Protein AF-A0A9C9MJ76-F1 (afdb_monomer_lite)

Structure (mmCIF, N/CA/C/O backbone):
data_AF-A0A9C9MJ76-F1
#
_entry.id   AF-A0A9C9MJ76-F1
#
loop_
_atom_site.group_PDB
_atom_site.id
_atom_site.type_symbol
_atom_site.label_atom_id
_atom_site.label_alt_id
_atom_site.label_comp_id
_atom_site.label_asym_id
_atom_site.label_entity_id
_atom_site.label_seq_id
_atom_site.pdbx_PDB_ins_code
_atom_site.Cartn_x
_atom_site.Cartn_y
_atom_site.Cartn_z
_atom_site.occupancy
_atom_site.B_iso_or_equiv
_atom_site.auth_seq_id
_atom_site.auth_comp_id
_atom_site.auth_asym_id
_atom_site.auth_atom_id
_atom_site.pdbx_PDB_model_num
ATOM 1 N N . THR A 1 1 ? 2.461 -7.417 -3.028 1.00 52.50 1 THR A N 1
ATOM 2 C CA . THR A 1 1 ? 3.240 -8.675 -2.968 1.00 52.50 1 THR A CA 1
ATOM 3 C C . THR A 1 1 ? 4.728 -8.466 -2.699 1.00 52.50 1 THR A C 1
ATOM 5 O O . THR A 1 1 ? 5.283 -9.233 -1.933 1.00 52.50 1 THR A O 1
ATOM 8 N N . ASN A 1 2 ? 5.379 -7.407 -3.203 1.00 59.16 2 ASN A N 1
ATOM 9 C CA . ASN A 1 2 ? 6.829 -7.211 -2.996 1.00 59.16 2 ASN A CA 1
ATOM 10 C C . ASN A 1 2 ? 7.254 -6.631 -1.627 1.00 59.16 2 ASN A C 1
ATOM 12 O O . ASN A 1 2 ? 8.413 -6.767 -1.247 1.00 59.16 2 ASN A O 1
ATOM 16 N N . THR A 1 3 ? 6.350 -6.020 -0.853 1.00 80.38 3 THR A N 1
ATOM 17 C CA . THR A 1 3 ? 6.710 -5.312 0.393 1.00 80.38 3 THR A CA 1
ATOM 18 C C . THR A 1 3 ? 7.152 -6.246 1.523 1.00 80.38 3 THR A C 1
ATOM 20 O O . THR A 1 3 ? 8.116 -5.948 2.225 1.00 80.38 3 THR A O 1
ATOM 23 N N . VAL A 1 4 ? 6.488 -7.395 1.693 1.00 79.44 4 VAL A N 1
ATOM 24 C CA . VAL A 1 4 ? 6.828 -8.369 2.747 1.00 79.44 4 VAL A CA 1
ATOM 25 C C . VAL A 1 4 ? 8.176 -9.029 2.447 1.00 79.44 4 VAL A C 1
ATOM 27 O O . VAL A 1 4 ? 9.032 -9.084 3.323 1.00 79.44 4 VAL A O 1
ATOM 30 N N . THR A 1 5 ? 8.422 -9.419 1.194 1.00 78.88 5 THR A N 1
ATOM 31 C CA . THR A 1 5 ? 9.692 -10.023 0.762 1.00 78.88 5 THR A CA 1
ATOM 32 C C . THR A 1 5 ? 10.874 -9.076 0.959 1.00 78.88 5 THR A C 1
ATOM 34 O O . THR A 1 5 ? 11.888 -9.466 1.535 1.00 78.88 5 THR A O 1
ATOM 37 N N . ILE A 1 6 ? 10.728 -7.810 0.556 1.00 76.56 6 ILE A N 1
ATOM 38 C CA . ILE A 1 6 ? 11.775 -6.791 0.726 1.00 76.56 6 ILE A CA 1
ATOM 39 C C . ILE A 1 6 ? 12.036 -6.518 2.212 1.00 76.56 6 ILE A C 1
ATOM 41 O O . ILE A 1 6 ? 13.188 -6.383 2.616 1.00 76.56 6 ILE A O 1
ATOM 45 N N . THR A 1 7 ? 10.988 -6.485 3.041 1.00 78.00 7 THR A N 1
ATOM 46 C CA . THR A 1 7 ? 11.117 -6.242 4.487 1.00 78.00 7 THR A CA 1
ATOM 47 C C . THR A 1 7 ? 11.835 -7.394 5.192 1.00 78.00 7 THR A C 1
ATOM 49 O O . THR A 1 7 ? 12.682 -7.153 6.053 1.00 78.00 7 THR A O 1
ATOM 52 N N . THR A 1 8 ? 11.549 -8.641 4.808 1.00 78.88 8 THR A N 1
ATOM 53 C CA . THR A 1 8 ? 12.248 -9.823 5.332 1.00 78.88 8 THR A CA 1
ATOM 54 C C . THR A 1 8 ? 13.718 -9.803 4.932 1.00 78.88 8 THR A C 1
ATOM 56 O O . THR A 1 8 ? 14.574 -9.959 5.793 1.00 78.88 8 THR A O 1
ATOM 59 N N . VAL A 1 9 ? 14.019 -9.515 3.664 1.00 76.69 9 VAL A N 1
ATOM 60 C CA . VAL A 1 9 ? 15.394 -9.391 3.158 1.00 76.69 9 VAL A CA 1
ATOM 61 C C . VAL A 1 9 ? 16.155 -8.250 3.851 1.00 76.69 9 VAL A C 1
ATOM 63 O O . VAL A 1 9 ? 17.309 -8.418 4.240 1.00 76.69 9 VAL A O 1
ATOM 66 N N . TYR A 1 10 ? 15.504 -7.109 4.092 1.00 78.94 10 TYR A N 1
ATOM 67 C CA . TYR A 1 10 ? 16.081 -5.998 4.855 1.00 78.94 10 TYR A CA 1
ATOM 68 C C . TYR A 1 10 ? 16.394 -6.384 6.309 1.00 78.94 10 TYR A C 1
ATOM 70 O O . TYR A 1 10 ? 17.449 -6.012 6.829 1.00 78.94 10 TYR A O 1
ATOM 78 N N . LYS A 1 11 ? 15.500 -7.144 6.960 1.00 81.69 11 LYS A N 1
ATOM 79 C CA . LYS A 1 11 ? 15.694 -7.636 8.334 1.00 81.69 11 LYS A CA 1
ATOM 80 C C . LYS A 1 11 ? 16.769 -8.721 8.439 1.00 81.69 11 LYS A C 1
ATOM 82 O O . LYS A 1 11 ? 17.457 -8.751 9.453 1.00 81.69 11 LYS A O 1
ATOM 87 N N . THR A 1 12 ? 16.920 -9.589 7.440 1.00 83.75 12 THR A N 1
ATOM 88 C CA . THR A 1 12 ? 17.877 -10.709 7.485 1.00 83.75 12 THR A CA 1
ATOM 89 C C . THR A 1 12 ? 19.286 -10.314 7.052 1.00 83.75 12 THR A C 1
ATOM 91 O O . THR A 1 12 ? 20.251 -10.732 7.683 1.00 83.75 12 THR A O 1
ATOM 94 N N . LEU A 1 13 ? 19.424 -9.499 6.002 1.00 79.12 13 LEU A N 1
ATOM 95 C CA . LEU A 1 13 ? 20.726 -9.115 5.436 1.00 79.12 13 LEU A CA 1
ATOM 96 C C . LEU A 1 13 ? 21.260 -7.789 6.007 1.00 79.12 13 LEU A C 1
ATOM 98 O O . LEU A 1 13 ? 22.454 -7.502 5.925 1.00 79.12 13 LEU A O 1
ATOM 102 N N . GLY A 1 14 ? 20.396 -6.981 6.624 1.00 86.44 14 GLY A N 1
ATOM 103 C CA . GLY A 1 14 ? 20.750 -5.684 7.187 1.00 86.44 14 GLY A CA 1
ATOM 104 C C . GLY A 1 14 ? 20.887 -4.577 6.134 1.00 86.44 14 GLY A C 1
ATOM 105 O O . GLY A 1 14 ? 21.175 -4.801 4.956 1.00 86.44 14 GLY A O 1
ATOM 106 N N . LYS A 1 15 ? 20.709 -3.325 6.578 1.00 83.75 15 LYS A N 1
ATOM 107 C CA . LYS A 1 15 ? 20.625 -2.144 5.695 1.00 83.75 15 LYS A CA 1
ATOM 108 C C . LYS A 1 15 ? 21.831 -1.950 4.770 1.00 83.75 15 LYS A C 1
ATOM 110 O O . LYS A 1 15 ? 21.677 -1.467 3.655 1.00 83.75 15 LYS A O 1
ATOM 115 N N . ARG A 1 16 ? 23.029 -2.325 5.232 1.00 87.25 16 ARG A N 1
ATOM 116 C CA . ARG A 1 16 ? 24.280 -2.153 4.479 1.00 87.25 16 ARG A CA 1
ATOM 117 C C . ARG A 1 16 ? 24.380 -3.146 3.323 1.00 87.25 16 ARG A C 1
ATOM 119 O O . ARG A 1 16 ? 24.673 -2.730 2.211 1.00 87.25 16 ARG A O 1
ATOM 126 N N . ALA A 1 17 ? 24.080 -4.422 3.563 1.00 86.25 17 ALA A N 1
ATOM 127 C CA . ALA A 1 17 ? 24.123 -5.438 2.515 1.00 86.25 17 ALA A CA 1
ATOM 128 C C . ALA A 1 17 ? 23.037 -5.202 1.456 1.00 86.25 17 ALA A C 1
ATOM 130 O O . ALA A 1 17 ? 23.315 -5.304 0.264 1.00 86.25 17 ALA A O 1
ATOM 131 N N . LEU A 1 18 ? 21.830 -4.795 1.875 1.00 85.12 18 LEU A N 1
ATOM 132 C CA . LEU A 1 18 ? 20.755 -4.436 0.947 1.00 85.12 18 LEU A CA 1
ATOM 133 C C . LEU A 1 18 ? 21.142 -3.253 0.047 1.00 85.12 18 LEU A C 1
ATOM 135 O O . LEU A 1 18 ? 20.926 -3.304 -1.161 1.00 85.12 18 LEU A O 1
ATOM 139 N N . ALA A 1 19 ? 21.732 -2.203 0.625 1.00 87.88 19 ALA A N 1
ATOM 140 C CA . ALA A 1 19 ? 22.181 -1.043 -0.137 1.00 87.88 19 ALA A CA 1
ATOM 141 C C . ALA A 1 19 ? 23.282 -1.407 -1.145 1.00 87.88 19 ALA A C 1
ATOM 143 O O . ALA A 1 19 ? 23.246 -0.931 -2.276 1.00 87.88 19 ALA A O 1
ATOM 144 N N . ILE A 1 20 ? 24.216 -2.287 -0.767 1.00 91.19 20 ILE A N 1
ATOM 145 C CA . ILE A 1 20 ? 25.265 -2.781 -1.672 1.00 91.19 20 ILE A CA 1
ATOM 146 C C . ILE A 1 20 ? 24.655 -3.595 -2.819 1.00 91.19 20 ILE A C 1
ATOM 148 O O . ILE A 1 20 ? 25.018 -3.380 -3.971 1.00 91.19 20 ILE A O 1
ATOM 152 N N . TYR A 1 21 ? 23.708 -4.489 -2.528 1.00 88.62 21 TYR A N 1
ATOM 153 C CA . TYR A 1 21 ? 23.033 -5.305 -3.541 1.00 88.62 21 TYR A CA 1
ATOM 154 C C . TYR A 1 21 ? 22.210 -4.463 -4.530 1.00 88.62 21 TYR A C 1
ATOM 156 O O . TYR A 1 21 ? 22.336 -4.615 -5.741 1.00 88.62 21 TYR A O 1
ATOM 164 N N . LEU A 1 22 ? 21.385 -3.537 -4.036 1.00 89.69 22 LEU A N 1
ATOM 165 C CA . LEU A 1 22 ? 20.613 -2.641 -4.905 1.00 89.69 22 LEU A CA 1
ATOM 166 C C . LEU A 1 22 ? 21.532 -1.704 -5.696 1.00 89.69 22 LEU A C 1
ATOM 168 O O . LEU A 1 22 ? 21.321 -1.486 -6.888 1.00 89.69 22 LEU A O 1
ATOM 172 N N . GLY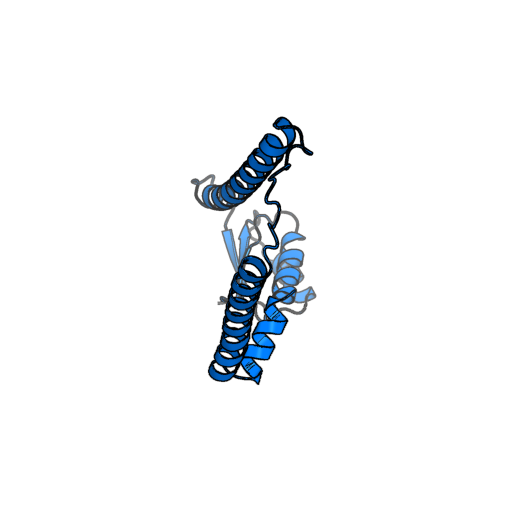 A 1 23 ? 22.576 -1.189 -5.046 1.00 94.69 23 GLY A N 1
ATOM 173 C CA . GLY A 1 23 ? 23.584 -0.354 -5.685 1.00 94.69 23 GLY A CA 1
ATOM 174 C C . GLY A 1 23 ? 24.320 -1.087 -6.805 1.00 94.69 23 GLY A C 1
ATOM 175 O O . GLY A 1 23 ? 24.516 -0.510 -7.876 1.00 94.69 23 GLY A O 1
ATOM 176 N N . SER A 1 24 ? 24.676 -2.362 -6.614 1.00 95.00 24 SER A N 1
ATOM 177 C CA . SER A 1 24 ? 25.354 -3.145 -7.650 1.00 95.00 24 SER A CA 1
ATOM 178 C C . SER A 1 24 ? 24.454 -3.378 -8.864 1.00 95.00 24 SER A C 1
ATOM 180 O O . SER A 1 24 ? 24.910 -3.174 -9.985 1.00 95.00 24 SER A O 1
ATOM 182 N N . ILE A 1 25 ? 23.168 -3.687 -8.666 1.00 95.12 25 ILE A N 1
ATOM 183 C CA . ILE A 1 25 ? 22.198 -3.841 -9.765 1.00 95.12 25 ILE A CA 1
ATOM 184 C C . ILE A 1 25 ? 22.088 -2.561 -10.591 1.00 95.12 25 ILE A C 1
ATOM 186 O O . ILE A 1 25 ? 22.156 -2.614 -11.820 1.00 95.12 25 ILE A O 1
ATOM 190 N N . ILE A 1 26 ? 21.923 -1.412 -9.932 1.00 96.62 26 ILE A N 1
ATOM 191 C CA . ILE A 1 26 ? 21.787 -0.119 -10.615 1.00 96.62 26 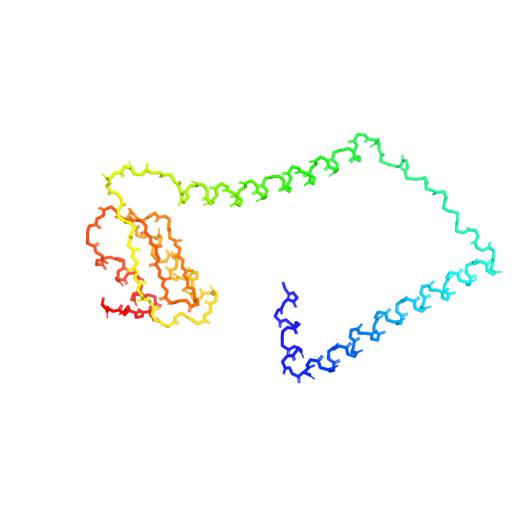ILE A CA 1
ATOM 192 C C . ILE A 1 26 ? 23.059 0.185 -11.406 1.00 96.62 26 ILE A C 1
ATOM 194 O O . ILE A 1 26 ? 22.991 0.522 -12.587 1.00 96.62 26 ILE A O 1
ATOM 198 N N . THR A 1 27 ? 24.219 0.002 -10.776 1.00 97.19 27 THR A N 1
ATOM 199 C CA . THR A 1 27 ? 25.517 0.268 -11.406 1.00 97.19 27 THR A CA 1
ATOM 200 C C . THR A 1 27 ? 25.727 -0.622 -12.630 1.00 97.19 27 THR A C 1
ATOM 202 O O . THR A 1 27 ? 26.079 -0.121 -13.695 1.00 97.19 27 THR A O 1
ATOM 205 N N . ILE A 1 28 ? 25.450 -1.926 -12.514 1.00 97.06 28 ILE A N 1
ATOM 206 C CA . ILE A 1 28 ? 25.572 -2.887 -13.621 1.00 97.06 28 ILE A CA 1
ATOM 207 C C . ILE A 1 28 ? 24.597 -2.544 -14.750 1.00 97.06 28 ILE A C 1
ATOM 209 O O . ILE A 1 28 ? 24.980 -2.583 -15.915 1.00 97.06 28 ILE A O 1
ATOM 213 N N . SER A 1 29 ? 23.360 -2.169 -14.423 1.00 96.88 29 SER A N 1
ATOM 214 C CA . SER A 1 29 ? 22.340 -1.819 -15.421 1.00 96.88 29 SER A CA 1
ATOM 215 C C . SER A 1 29 ? 22.735 -0.583 -16.230 1.00 96.88 29 SER A C 1
ATOM 217 O O . SER A 1 29 ? 22.621 -0.581 -17.454 1.00 96.88 29 SER A O 1
ATOM 219 N N . LEU A 1 30 ? 23.250 0.451 -15.558 1.00 97.50 30 LEU A N 1
ATOM 220 C CA . LEU A 1 30 ? 23.741 1.664 -16.214 1.00 97.50 30 LEU A CA 1
ATOM 221 C C . LEU A 1 30 ? 24.998 1.390 -17.043 1.00 97.50 30 LEU A C 1
ATOM 223 O O . LEU A 1 30 ? 25.086 1.851 -18.179 1.00 97.50 30 LEU A O 1
ATOM 227 N N . ALA A 1 31 ? 25.944 0.617 -16.506 1.00 97.25 31 ALA A N 1
ATOM 228 C CA . ALA A 1 31 ? 27.164 0.247 -17.217 1.00 97.25 31 ALA A CA 1
ATOM 229 C C . ALA A 1 31 ? 26.847 -0.559 -18.482 1.00 97.25 31 ALA A C 1
ATOM 231 O O . ALA A 1 31 ? 27.361 -0.246 -19.552 1.00 97.25 31 ALA A O 1
ATOM 232 N N . LEU A 1 32 ? 25.957 -1.548 -18.384 1.00 96.62 32 LEU A N 1
ATOM 233 C CA . LEU A 1 32 ? 25.527 -2.340 -19.530 1.00 96.62 32 LEU A CA 1
ATOM 234 C C . LEU A 1 32 ? 24.799 -1.473 -20.561 1.00 96.62 32 LEU A C 1
ATOM 236 O O . LEU A 1 32 ? 25.097 -1.576 -21.745 1.00 96.62 32 LEU A O 1
ATOM 240 N N . GLY A 1 33 ? 23.901 -0.584 -20.127 1.00 94.31 33 GLY A N 1
ATOM 241 C CA . GLY A 1 33 ? 23.232 0.364 -21.020 1.00 94.31 33 GLY A CA 1
ATOM 242 C C . GLY A 1 33 ? 24.220 1.274 -21.754 1.00 94.31 33 GLY A C 1
ATOM 243 O O . GLY A 1 33 ? 24.116 1.452 -22.965 1.00 94.31 33 GLY A O 1
ATOM 244 N N . TYR A 1 34 ? 25.228 1.789 -21.048 1.00 94.94 34 TYR A N 1
ATOM 245 C CA . TYR A 1 34 ? 26.284 2.614 -21.634 1.00 94.94 34 TYR A CA 1
ATOM 246 C C . TYR A 1 34 ? 27.155 1.832 -22.630 1.00 94.94 34 TYR A C 1
ATOM 248 O O . TYR A 1 34 ? 27.436 2.323 -23.723 1.00 94.94 34 TYR A O 1
ATOM 256 N N . VAL A 1 35 ? 27.532 0.596 -22.288 1.00 94.44 35 VAL A N 1
ATOM 257 C CA . VAL A 1 35 ? 28.286 -0.298 -23.179 1.00 94.44 35 VAL A CA 1
ATOM 258 C C . VAL A 1 35 ? 27.476 -0.628 -24.429 1.00 94.44 35 VAL A C 1
ATOM 260 O O . VAL A 1 35 ? 28.004 -0.506 -25.529 1.00 94.44 35 VAL A O 1
ATOM 263 N N . LEU A 1 36 ? 26.198 -0.988 -24.286 1.00 90.88 36 LEU A N 1
ATOM 264 C CA . LEU A 1 36 ? 25.305 -1.243 -25.418 1.00 90.88 36 LEU A CA 1
ATOM 265 C C . LEU A 1 36 ? 25.137 0.002 -26.295 1.00 90.88 36 LEU A C 1
ATOM 267 O O . LEU A 1 36 ? 25.107 -0.123 -27.514 1.00 90.88 36 LEU A O 1
ATOM 271 N N . ASN A 1 37 ? 25.091 1.195 -25.698 1.00 88.00 37 ASN A N 1
ATOM 272 C CA . ASN A 1 37 ? 25.025 2.457 -26.431 1.00 88.00 37 ASN A CA 1
ATOM 273 C C . ASN A 1 37 ? 26.293 2.712 -27.265 1.00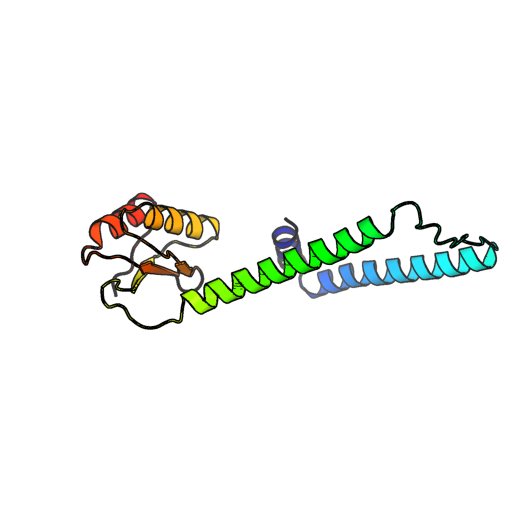 88.00 37 ASN A C 1
ATOM 275 O O . ASN A 1 37 ? 26.188 3.042 -28.443 1.00 88.00 37 ASN A O 1
ATOM 279 N N . ILE A 1 38 ? 27.488 2.514 -26.690 1.00 89.88 38 ILE A N 1
ATOM 280 C CA . ILE A 1 38 ? 28.758 2.619 -27.435 1.00 89.88 38 ILE A CA 1
ATOM 281 C C . ILE A 1 38 ? 28.822 1.560 -28.536 1.00 89.88 38 ILE A C 1
ATOM 283 O O . ILE A 1 38 ? 29.190 1.865 -29.668 1.00 89.88 38 ILE A O 1
ATOM 287 N N . LEU A 1 39 ? 28.453 0.321 -28.211 1.00 88.75 39 LEU A N 1
ATOM 288 C CA . LEU A 1 39 ? 28.450 -0.794 -29.148 1.00 88.75 39 LEU A CA 1
ATOM 289 C C . LEU A 1 39 ? 27.529 -0.501 -30.339 1.00 88.75 39 LEU A C 1
ATOM 291 O O . LEU A 1 39 ? 27.946 -0.665 -31.480 1.00 88.75 39 LEU A O 1
ATOM 295 N N . ALA A 1 40 ? 26.317 0.001 -30.091 1.00 83.69 40 ALA A N 1
ATOM 296 C CA . ALA A 1 40 ? 25.376 0.389 -31.139 1.00 83.69 40 ALA A CA 1
ATOM 297 C C . ALA A 1 40 ? 25.948 1.485 -32.055 1.00 83.69 40 ALA A C 1
ATOM 299 O O . ALA A 1 40 ? 25.856 1.369 -33.278 1.00 83.69 40 ALA A O 1
ATOM 300 N N . LEU A 1 41 ? 26.603 2.499 -31.474 1.00 81.38 41 LEU A N 1
ATOM 301 C CA . LEU A 1 41 ? 27.235 3.592 -32.220 1.00 81.38 41 LEU A CA 1
ATOM 302 C C . LEU A 1 41 ? 28.396 3.090 -33.103 1.00 81.38 41 LEU A C 1
ATOM 304 O O . LEU A 1 41 ? 28.509 3.459 -34.275 1.00 81.38 41 LEU A O 1
ATOM 308 N N . ASN A 1 42 ? 29.235 2.206 -32.551 1.00 84.00 42 ASN A N 1
ATOM 309 C CA . ASN A 1 42 ? 30.403 1.642 -33.230 1.00 84.00 42 ASN A CA 1
ATOM 310 C C . ASN A 1 42 ? 30.040 0.655 -34.339 1.00 84.00 42 ASN A C 1
ATOM 312 O O . ASN A 1 42 ? 30.721 0.617 -35.359 1.00 84.00 42 ASN A O 1
ATOM 316 N N . PHE A 1 43 ? 28.986 -0.138 -34.156 1.00 86.00 43 PHE A N 1
ATOM 317 C CA . PHE A 1 43 ? 28.534 -1.084 -35.175 1.00 86.00 43 PHE A CA 1
ATOM 318 C C . PHE A 1 43 ? 27.684 -0.425 -36.269 1.00 86.00 43 PHE A C 1
ATOM 320 O O . PHE A 1 43 ? 27.156 -1.141 -37.117 1.00 86.00 43 PHE A O 1
ATOM 327 N N . HIS A 1 44 ? 27.543 0.914 -36.249 1.00 70.69 44 HIS A N 1
ATOM 328 C CA . HIS A 1 44 ? 26.599 1.659 -37.092 1.00 70.69 44 HIS A CA 1
ATOM 329 C C . HIS A 1 44 ? 25.251 0.939 -37.148 1.00 70.69 44 HIS A C 1
ATOM 331 O O . HIS A 1 44 ? 24.594 0.872 -38.188 1.00 70.69 44 HIS A O 1
ATOM 337 N N . ILE A 1 45 ? 24.848 0.372 -36.004 1.00 68.38 45 ILE A N 1
ATOM 338 C CA . ILE A 1 45 ? 23.478 -0.043 -35.802 1.00 68.38 45 ILE A CA 1
ATOM 339 C C . ILE A 1 45 ? 22.773 1.293 -35.692 1.00 68.38 45 ILE A C 1
ATOM 341 O O . I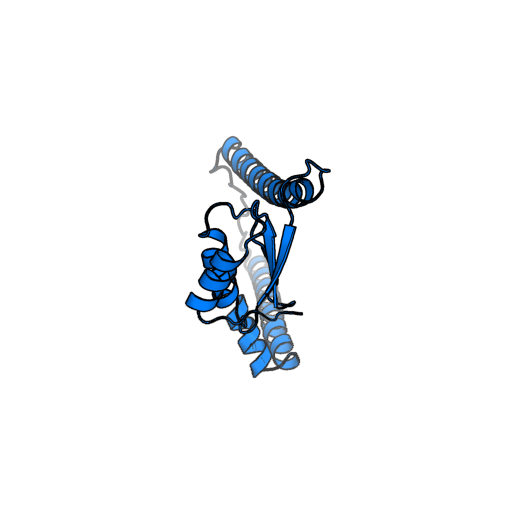LE A 1 45 ? 22.658 1.871 -34.611 1.00 68.38 45 ILE A O 1
ATOM 345 N N . GLU A 1 46 ? 22.370 1.824 -36.842 1.00 58.75 46 GLU A N 1
ATOM 346 C CA . GLU A 1 46 ? 21.256 2.739 -36.923 1.00 58.75 46 GLU A CA 1
ATOM 347 C C . GLU A 1 46 ? 20.118 1.956 -36.274 1.00 58.75 46 GLU A C 1
ATOM 349 O O . GLU A 1 46 ? 19.416 1.157 -36.893 1.00 58.75 46 GLU A O 1
ATOM 354 N N . MET A 1 47 ? 20.010 2.093 -34.950 1.00 59.56 47 MET A N 1
ATOM 355 C CA . MET A 1 47 ? 18.770 1.907 -34.240 1.00 59.56 47 MET A CA 1
ATOM 356 C C . MET A 1 47 ? 17.874 2.890 -34.947 1.00 59.56 47 MET A C 1
ATOM 358 O O . MET A 1 47 ? 17.904 4.082 -34.640 1.00 59.56 47 MET A O 1
ATOM 362 N N . LEU A 1 48 ? 17.198 2.382 -35.974 1.00 52.81 48 LEU A N 1
ATOM 363 C CA . LEU A 1 48 ? 16.177 3.037 -36.739 1.00 52.81 48 LEU A CA 1
ATOM 364 C C . LEU A 1 48 ? 15.095 3.367 -35.710 1.00 52.81 48 LEU A C 1
ATOM 366 O O . LEU A 1 48 ? 14.074 2.696 -35.607 1.00 52.81 48 LEU A O 1
ATOM 370 N N . HIS A 1 49 ? 15.335 4.421 -34.926 1.00 54.62 49 HIS A N 1
ATOM 371 C CA . HIS A 1 49 ? 14.362 5.200 -34.186 1.00 54.62 49 HIS A CA 1
ATOM 372 C C . HIS A 1 49 ? 13.538 5.949 -35.234 1.00 54.62 49 HIS A C 1
ATOM 374 O O . HIS A 1 49 ? 13.324 7.156 -35.177 1.00 54.62 49 HIS A O 1
ATOM 380 N N . HIS A 1 50 ? 13.024 5.211 -36.215 1.00 43.88 50 HIS A N 1
ATOM 381 C CA . HIS A 1 50 ? 11.721 5.517 -36.715 1.00 43.88 50 HIS A CA 1
ATOM 382 C C . HIS A 1 50 ? 10.817 5.252 -35.519 1.00 43.88 50 HIS A C 1
ATOM 384 O O . HIS A 1 50 ? 10.407 4.124 -35.248 1.00 43.88 50 HIS A O 1
ATOM 390 N N . HIS A 1 51 ? 10.537 6.307 -34.756 1.00 52.22 51 HIS A N 1
ATOM 391 C CA . HIS A 1 51 ? 9.325 6.385 -33.962 1.00 52.22 51 HIS A CA 1
ATOM 392 C C . HIS A 1 51 ? 8.133 6.338 -34.930 1.00 52.22 51 HIS A C 1
ATOM 394 O O . HIS A 1 51 ? 7.346 7.271 -35.021 1.00 52.22 51 HIS A O 1
ATOM 400 N N . GLN A 1 52 ? 7.970 5.229 -35.651 1.00 45.19 52 GLN A N 1
ATOM 401 C CA . GLN A 1 52 ? 6.752 4.847 -36.342 1.00 45.19 52 GLN A CA 1
ATOM 402 C C . GLN A 1 52 ? 5.784 4.316 -35.272 1.00 45.19 52 GLN A C 1
ATOM 404 O O . GLN A 1 52 ? 5.244 3.218 -35.342 1.00 45.19 52 GLN A O 1
ATOM 409 N N . HIS A 1 53 ? 5.568 5.108 -34.220 1.00 56.41 53 HIS A N 1
ATOM 410 C CA . HIS A 1 53 ? 4.449 4.925 -33.306 1.00 56.41 53 HIS A CA 1
ATOM 411 C C . HIS A 1 53 ? 3.236 5.674 -33.869 1.00 56.41 53 HIS A C 1
ATOM 413 O O . HIS A 1 53 ? 2.670 6.551 -33.215 1.00 56.41 53 HIS A O 1
ATOM 419 N N . GLU A 1 54 ? 2.853 5.308 -35.093 1.00 51.38 54 GLU A N 1
ATOM 420 C CA . GLU A 1 54 ? 1.571 5.658 -35.721 1.00 51.38 54 GLU A CA 1
ATOM 421 C C . GLU A 1 54 ? 0.650 4.431 -35.864 1.00 51.38 54 GLU A C 1
ATOM 423 O O . GLU A 1 54 ? -0.341 4.452 -36.579 1.00 51.38 54 GLU A O 1
ATOM 428 N N . LEU A 1 55 ? 0.936 3.334 -35.153 1.00 58.22 55 LEU A N 1
ATOM 429 C CA . LEU A 1 55 ? 0.050 2.160 -35.119 1.00 58.22 55 LEU A CA 1
ATOM 430 C C . LEU A 1 55 ? -1.168 2.336 -34.201 1.00 58.22 55 LEU A C 1
ATOM 432 O O . LEU A 1 55 ? -2.085 1.518 -34.242 1.00 58.22 55 LEU A O 1
ATOM 436 N N . LEU A 1 56 ? -1.193 3.382 -33.371 1.00 64.31 56 LEU A N 1
ATOM 437 C CA . LEU A 1 56 ? -2.366 3.740 -32.583 1.00 64.31 56 LEU A CA 1
ATOM 438 C C . LEU A 1 56 ? -2.879 5.098 -33.061 1.00 64.31 56 LEU A C 1
ATOM 440 O O . LEU A 1 56 ? -2.121 6.068 -33.018 1.00 64.31 56 LEU A O 1
ATOM 444 N N . PRO A 1 57 ? -4.149 5.187 -33.481 1.00 81.06 57 PRO A N 1
ATOM 445 C CA . PRO A 1 57 ? -4.722 6.450 -33.907 1.00 81.06 57 PRO A CA 1
ATOM 446 C C . PRO A 1 57 ? -4.680 7.459 -32.752 1.00 81.06 57 PRO A C 1
ATOM 448 O O . PRO A 1 57 ? -4.847 7.094 -31.588 1.00 81.06 57 PRO A O 1
ATOM 451 N N . GLU A 1 58 ? -4.460 8.734 -33.069 1.00 80.44 58 GLU A N 1
ATOM 452 C CA . GLU A 1 58 ? -4.212 9.801 -32.084 1.00 80.44 58 GLU A CA 1
ATOM 453 C C . GLU A 1 58 ? -5.294 9.901 -30.989 1.00 80.44 58 GLU A C 1
ATOM 455 O O . GLU A 1 58 ? -4.994 10.176 -29.826 1.00 80.44 58 GLU A O 1
ATOM 460 N N . TRP A 1 59 ? -6.547 9.560 -31.307 1.00 81.00 59 TRP A N 1
ATOM 461 C CA . TRP A 1 59 ? -7.628 9.510 -30.319 1.00 81.00 59 TRP A CA 1
ATOM 462 C C . TRP A 1 59 ? -7.390 8.468 -29.210 1.00 81.00 59 TRP A C 1
ATOM 464 O O . TRP A 1 59 ? -7.791 8.694 -28.072 1.00 81.00 59 TRP A O 1
ATOM 474 N N . LEU A 1 60 ? -6.692 7.361 -29.490 1.00 82.56 60 LEU A N 1
ATOM 475 C CA . LEU A 1 60 ? -6.402 6.300 -28.520 1.00 82.56 60 LEU A CA 1
ATOM 476 C C . LEU A 1 60 ? -5.276 6.690 -27.545 1.00 82.56 60 LEU A C 1
ATOM 478 O O . LEU A 1 60 ? -5.351 6.360 -26.360 1.00 82.56 60 LEU A O 1
ATOM 482 N N . LYS A 1 61 ? -4.275 7.459 -28.003 1.00 82.44 61 LYS A N 1
ATOM 483 C CA . LYS A 1 61 ? -3.280 8.100 -27.116 1.00 82.44 61 LYS A CA 1
ATOM 484 C C . LYS A 1 61 ? -3.955 9.095 -26.175 1.00 82.44 61 LYS A C 1
ATOM 486 O O . LYS A 1 61 ? -3.687 9.086 -24.970 1.00 82.44 61 LYS A O 1
ATOM 491 N N . LEU A 1 62 ? -4.856 9.915 -26.722 1.00 87.81 62 LEU A N 1
ATOM 492 C CA . LEU A 1 62 ? -5.618 10.889 -25.946 1.00 87.81 62 LEU A CA 1
ATOM 493 C C . LEU A 1 62 ? -6.477 10.187 -24.885 1.00 87.81 62 LEU A C 1
ATOM 495 O O . LEU A 1 62 ? -6.456 10.581 -23.722 1.00 87.81 62 LEU A O 1
ATOM 499 N N . LEU A 1 63 ? -7.153 9.095 -25.256 1.00 91.19 63 LEU A N 1
ATOM 500 C CA . LEU A 1 63 ? -7.925 8.280 -24.319 1.00 91.19 63 LEU A CA 1
ATOM 501 C C . LEU A 1 63 ? -7.061 7.700 -23.199 1.00 91.19 63 LEU A C 1
ATOM 503 O O . LEU A 1 63 ? -7.485 7.736 -22.049 1.00 91.19 63 LEU A O 1
ATOM 507 N N . GLY A 1 64 ? -5.856 7.207 -23.498 1.00 88.62 64 GLY A N 1
ATOM 508 C CA . GLY A 1 64 ? -4.949 6.672 -22.478 1.00 88.62 64 GLY A CA 1
ATOM 509 C C . GLY A 1 64 ? -4.534 7.723 -21.443 1.00 88.62 64 GLY A C 1
ATOM 510 O O . GLY A 1 64 ? -4.591 7.472 -20.238 1.00 88.62 64 GLY A O 1
ATOM 511 N N . SER A 1 65 ? -4.178 8.925 -21.904 1.00 90.19 65 SER A N 1
ATOM 512 C CA . SER A 1 65 ? -3.823 10.045 -21.024 1.00 90.19 65 SER A CA 1
ATOM 513 C C . SER A 1 65 ? -5.019 10.527 -20.194 1.00 90.19 65 SER A C 1
ATOM 515 O O . SER A 1 65 ? -4.912 10.675 -18.974 1.00 90.19 65 SER A O 1
ATOM 517 N N . VAL A 1 66 ? -6.182 10.694 -20.831 1.00 94.81 66 VAL A N 1
ATOM 518 C CA . VAL A 1 66 ? -7.423 11.120 -20.168 1.00 94.81 66 VAL A CA 1
ATOM 519 C C . VAL A 1 66 ? -7.876 10.087 -19.136 1.00 94.81 66 VAL A C 1
ATOM 521 O O . VAL A 1 66 ? -8.221 10.458 -18.018 1.00 94.81 66 VAL A O 1
ATOM 524 N N . LEU A 1 67 ? -7.813 8.794 -19.455 1.00 93.75 67 LEU A N 1
ATOM 525 C CA . LEU A 1 67 ? -8.188 7.715 -18.540 1.00 93.75 67 LEU A CA 1
ATOM 526 C C . LEU A 1 67 ? -7.289 7.676 -17.297 1.00 93.75 67 LEU A C 1
ATOM 528 O O . LEU A 1 67 ? -7.795 7.517 -16.184 1.00 93.75 67 LEU A O 1
ATOM 532 N N . LEU A 1 68 ? -5.978 7.881 -17.457 1.00 90.56 68 LEU A N 1
ATOM 533 C CA . LEU A 1 68 ? -5.050 7.979 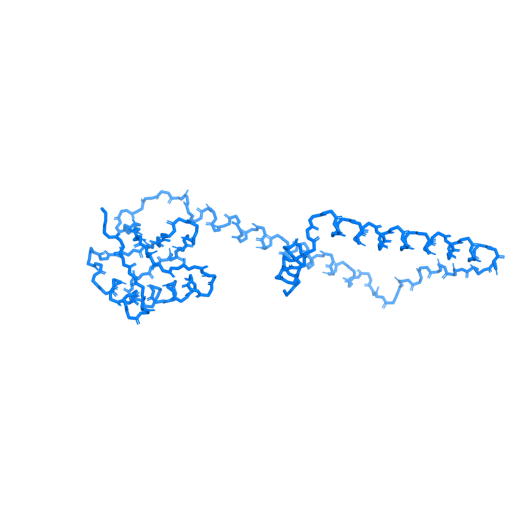-16.327 1.00 90.56 68 LEU A CA 1
ATOM 534 C C . LEU A 1 68 ? -5.317 9.217 -15.463 1.00 90.56 68 LEU A C 1
ATOM 536 O O . LEU A 1 68 ? -5.341 9.100 -14.237 1.00 90.56 68 LEU A O 1
ATOM 540 N N . LEU A 1 69 ? -5.578 10.376 -16.073 1.00 93.19 69 LEU A N 1
ATOM 541 C CA . LEU A 1 69 ? -5.944 11.593 -15.342 1.00 93.19 69 LEU A CA 1
ATOM 542 C C . LEU A 1 69 ? -7.268 11.430 -14.592 1.00 93.19 69 LEU A C 1
ATOM 544 O O . LEU A 1 69 ? -7.360 11.844 -13.440 1.00 93.19 69 LEU A O 1
ATOM 548 N N . ILE A 1 70 ? -8.265 10.778 -15.196 1.00 93.25 70 ILE A N 1
ATOM 549 C CA . ILE A 1 70 ? -9.543 10.464 -14.548 1.00 93.25 70 ILE A CA 1
ATOM 550 C C . ILE A 1 70 ? -9.321 9.514 -13.370 1.00 93.25 70 ILE A C 1
ATOM 552 O O . ILE A 1 70 ? -9.827 9.774 -12.283 1.00 93.25 70 ILE A O 1
ATOM 556 N N . MET A 1 71 ? -8.538 8.446 -13.534 1.00 89.94 71 MET A N 1
ATOM 557 C CA . MET A 1 71 ? -8.213 7.534 -12.431 1.00 89.94 71 MET A CA 1
ATOM 558 C C . MET A 1 71 ? -7.495 8.253 -11.288 1.00 89.94 71 MET A C 1
ATOM 560 O O . MET A 1 71 ? -7.853 8.053 -10.127 1.00 89.94 71 MET A O 1
ATOM 564 N N . PHE A 1 72 ? -6.529 9.121 -11.600 1.00 90.94 72 PHE A N 1
ATOM 565 C CA . PHE A 1 72 ? -5.800 9.896 -10.598 1.00 90.94 72 PHE A CA 1
ATOM 566 C C . PHE A 1 72 ? -6.714 10.912 -9.906 1.00 90.94 72 PHE A C 1
ATOM 568 O O . PHE A 1 72 ? -6.724 10.982 -8.681 1.00 90.94 72 PHE A O 1
ATOM 575 N N . ALA A 1 73 ? -7.550 11.630 -10.659 1.00 90.06 73 ALA A N 1
ATOM 576 C CA . ALA A 1 73 ? -8.519 12.586 -10.132 1.00 90.06 73 ALA A CA 1
ATOM 577 C C . ALA A 1 73 ? -9.586 11.909 -9.261 1.00 90.06 73 ALA A C 1
ATOM 579 O O . ALA A 1 73 ? -9.913 12.415 -8.191 1.00 90.06 73 ALA A O 1
ATOM 580 N N . LEU A 1 74 ? -10.090 10.738 -9.660 1.00 89.38 74 LEU A N 1
ATOM 581 C CA . LEU A 1 74 ? -11.019 9.946 -8.854 1.00 89.38 74 LEU A CA 1
ATOM 582 C C . LEU A 1 74 ? -10.339 9.373 -7.610 1.00 89.38 74 LEU A C 1
ATOM 584 O O . LEU A 1 74 ? -10.950 9.361 -6.545 1.00 89.38 74 LEU A O 1
ATOM 588 N N . HIS A 1 75 ? -9.092 8.913 -7.709 1.00 84.25 75 HIS A N 1
ATOM 589 C CA . HIS A 1 75 ? -8.344 8.394 -6.565 1.00 84.25 75 HIS A CA 1
ATOM 590 C C . HIS A 1 75 ? -8.043 9.501 -5.545 1.00 84.25 75 HIS A C 1
ATOM 592 O O . HIS A 1 75 ? -8.361 9.361 -4.364 1.00 84.25 75 HIS A O 1
ATOM 598 N N . TYR A 1 76 ? -7.515 10.634 -6.007 1.00 86.94 76 TYR A N 1
ATOM 599 C CA . TYR A 1 76 ? -7.213 11.792 -5.168 1.00 86.94 76 TYR A CA 1
ATOM 600 C C . TYR A 1 76 ? -8.494 12.437 -4.620 1.00 86.94 76 TYR A C 1
ATOM 602 O O . TYR A 1 76 ? -8.568 12.782 -3.442 1.00 86.94 76 TYR A O 1
ATOM 610 N N . GLY A 1 77 ? -9.539 12.519 -5.447 1.00 79.69 77 GLY A N 1
ATOM 611 C CA . GLY A 1 77 ? -10.857 13.034 -5.088 1.00 79.69 77 GLY A CA 1
ATOM 612 C C . GLY A 1 77 ? -11.603 12.150 -4.090 1.00 79.69 77 GLY A C 1
ATOM 613 O O . GLY A 1 77 ? -12.183 12.679 -3.149 1.00 79.69 77 GLY A O 1
ATOM 614 N N . ARG A 1 78 ? -11.548 10.815 -4.212 1.00 75.12 78 ARG A N 1
ATOM 615 C CA . ARG A 1 78 ? -12.083 9.888 -3.191 1.00 75.12 78 ARG A CA 1
ATOM 616 C C . ARG A 1 78 ? -11.320 10.017 -1.880 1.00 75.12 78 ARG A C 1
ATOM 618 O O . ARG A 1 78 ? -11.943 10.057 -0.825 1.00 75.12 78 ARG A O 1
ATOM 625 N N . ASN A 1 79 ? -9.995 10.138 -1.943 1.00 67.12 79 ASN A N 1
ATOM 626 C CA . ASN A 1 79 ? -9.171 10.306 -0.749 1.00 67.12 79 ASN A CA 1
ATOM 627 C C . ASN A 1 79 ? -9.473 11.635 -0.024 1.00 67.12 79 ASN A C 1
ATOM 629 O O . ASN A 1 79 ? -9.553 11.676 1.201 1.00 67.12 79 ASN A O 1
ATOM 633 N N . ILE A 1 80 ? -9.732 12.712 -0.775 1.00 69.44 80 ILE A N 1
ATOM 634 C CA . ILE A 1 80 ? -10.166 14.006 -0.225 1.00 69.44 80 ILE A CA 1
ATOM 635 C C . ILE A 1 80 ? -11.612 13.956 0.281 1.00 69.44 80 ILE A C 1
ATOM 637 O O . ILE A 1 80 ? -11.891 14.482 1.356 1.00 69.44 80 ILE A O 1
ATOM 641 N N . LYS A 1 81 ? -12.534 13.308 -0.442 1.00 61.91 81 LYS A N 1
ATOM 642 C CA . LYS A 1 81 ? -13.941 13.207 -0.033 1.00 61.91 81 LYS A CA 1
ATOM 643 C C . LYS A 1 81 ? -14.079 12.456 1.288 1.00 61.91 81 LYS A C 1
ATOM 645 O O . LYS A 1 81 ? -14.785 12.949 2.154 1.00 61.91 81 LYS A O 1
ATOM 650 N N . ASN A 1 82 ? -13.312 11.382 1.488 1.00 58.97 82 ASN A N 1
ATOM 651 C CA . ASN A 1 82 ? -13.232 10.677 2.771 1.00 58.97 82 ASN A CA 1
ATOM 652 C C . ASN A 1 82 ? -12.766 11.595 3.916 1.00 58.97 82 ASN A C 1
ATOM 654 O O . ASN A 1 82 ? -13.190 11.417 5.051 1.00 58.97 82 ASN A O 1
ATOM 658 N N . LYS A 1 83 ? -11.927 12.597 3.622 1.00 50.62 83 LYS A N 1
ATOM 659 C CA . LYS A 1 83 ? -11.441 13.575 4.605 1.00 50.62 83 LYS A CA 1
ATOM 660 C C . LYS A 1 83 ? -12.410 14.748 4.828 1.00 50.62 83 LYS A C 1
ATOM 662 O O . LYS A 1 83 ? -12.366 15.364 5.886 1.00 50.62 83 LYS A O 1
ATOM 667 N N . LEU A 1 84 ? -13.294 15.037 3.868 1.00 56.53 84 LEU A N 1
ATOM 668 C CA . LEU A 1 84 ? -14.333 16.075 3.958 1.00 56.53 84 LEU A CA 1
ATOM 669 C C . LEU A 1 84 ? -15.639 15.554 4.578 1.00 56.53 84 LEU A C 1
ATOM 671 O O . LEU A 1 84 ? -16.299 16.291 5.301 1.00 56.53 84 LEU A O 1
ATOM 675 N N . THR A 1 85 ? -15.988 14.278 4.381 1.00 51.47 85 THR A N 1
ATOM 676 C CA . THR A 1 85 ? -17.073 13.618 5.133 1.00 51.47 85 THR A CA 1
ATOM 677 C C . THR A 1 85 ? -16.691 13.306 6.584 1.00 51.47 85 THR A C 1
ATOM 679 O O . THR A 1 85 ? -17.555 12.928 7.362 1.00 51.47 85 THR A O 1
ATOM 682 N N . SER A 1 86 ? -15.427 13.507 6.975 1.00 53.41 86 SER A N 1
ATOM 683 C CA . SER A 1 86 ? -14.979 13.483 8.377 1.00 53.41 86 SER A CA 1
ATOM 684 C C . SER A 1 86 ? -14.905 14.872 9.033 1.00 53.41 86 SER A C 1
ATOM 686 O O . SER A 1 86 ? -14.376 14.979 10.136 1.00 53.41 86 SER A O 1
ATOM 688 N N . GLY A 1 87 ? -15.402 15.937 8.391 1.00 45.56 87 GLY A N 1
ATOM 689 C CA . GLY A 1 87 ? -15.217 17.309 8.883 1.00 45.56 87 GLY A CA 1
ATOM 690 C C . GLY A 1 87 ? -16.322 18.305 8.524 1.00 45.56 87 GLY A C 1
ATOM 691 O O . GLY A 1 87 ? -16.001 19.447 8.215 1.00 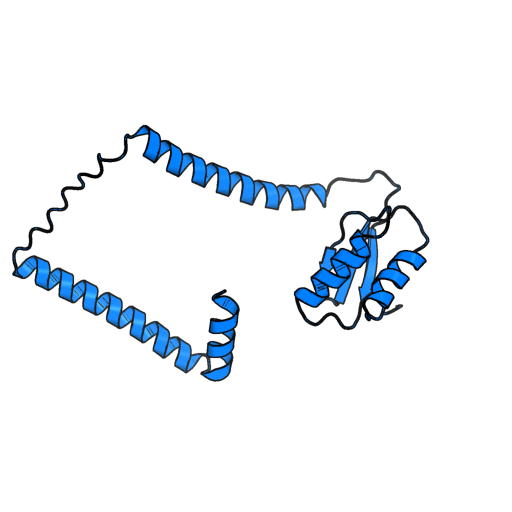45.56 87 GLY A O 1
ATOM 692 N N . GLY A 1 88 ? -17.596 17.894 8.545 1.00 38.31 88 GLY A N 1
ATOM 693 C CA . GLY A 1 88 ? -18.752 18.790 8.388 1.00 38.31 88 GLY A CA 1
ATOM 694 C C . GLY A 1 88 ? -19.726 18.671 9.565 1.00 38.31 88 GLY A C 1
ATOM 695 O O . GLY A 1 88 ? -20.174 17.574 9.878 1.00 38.31 88 GLY A O 1
ATOM 696 N N . GLU A 1 89 ? -20.002 19.798 10.221 1.00 44.28 89 GLU A N 1
ATOM 697 C CA . GLU A 1 89 ? -20.740 19.981 11.479 1.00 44.28 89 GLU A CA 1
ATOM 698 C C . GLU A 1 89 ? -22.146 19.348 11.582 1.00 44.28 89 GLU A C 1
ATOM 700 O O . GLU A 1 89 ? -23.041 19.608 10.784 1.00 44.28 89 GLU A O 1
ATOM 705 N N . LEU A 1 90 ? -22.303 18.588 12.675 1.00 48.66 90 LEU A N 1
ATOM 706 C CA . LEU A 1 90 ? -23.395 18.560 13.659 1.00 48.66 90 LEU A CA 1
ATOM 707 C C . LEU A 1 90 ? -24.856 18.502 13.163 1.00 48.66 90 LEU A C 1
ATOM 709 O O . LEU A 1 90 ? -25.574 19.499 13.159 1.00 48.66 90 LEU A O 1
ATOM 713 N N . ASN A 1 91 ? -25.358 17.278 12.968 1.00 42.88 91 ASN A N 1
ATOM 714 C CA . ASN A 1 91 ? -26.723 16.958 13.384 1.00 42.88 91 ASN A CA 1
ATOM 715 C C . ASN A 1 91 ? -26.646 15.947 14.535 1.00 42.88 91 ASN A C 1
ATOM 717 O O . ASN A 1 91 ? -26.228 14.803 14.373 1.00 42.88 91 ASN A O 1
ATOM 721 N N . SER A 1 92 ? -26.944 16.441 15.731 1.00 50.22 92 SER A N 1
ATOM 722 C CA . SER A 1 92 ? -26.921 15.715 16.994 1.00 50.22 92 SER A CA 1
ATOM 723 C C . SER A 1 92 ? -27.924 14.561 16.961 1.00 50.22 92 SER A C 1
ATOM 725 O O . SER A 1 92 ? -29.103 14.796 17.202 1.00 50.22 92 SER A O 1
ATOM 727 N N . MET A 1 93 ? -27.444 13.340 16.692 1.00 50.31 93 MET A N 1
ATOM 728 C CA . MET A 1 93 ? -27.979 12.072 17.231 1.00 50.31 93 MET A CA 1
ATOM 729 C C . MET A 1 93 ? -27.098 10.833 16.955 1.00 50.31 93 MET A C 1
ATOM 731 O O . MET A 1 93 ? -27.451 9.745 17.387 1.00 50.31 93 MET A O 1
ATOM 735 N N . THR A 1 94 ? -25.924 10.983 16.334 1.00 59.03 94 THR A N 1
ATOM 736 C CA . THR A 1 94 ? -24.955 9.895 16.104 1.00 59.03 94 THR A CA 1
ATOM 737 C C . THR A 1 94 ? -23.682 10.144 16.917 1.00 59.03 94 THR A C 1
ATOM 739 O O . THR A 1 94 ? -22.851 10.981 16.564 1.00 59.03 94 THR A O 1
ATOM 742 N N . ALA A 1 95 ? -23.515 9.452 18.047 1.00 74.44 95 ALA A N 1
ATOM 743 C CA . ALA A 1 95 ? -22.309 9.579 18.863 1.00 74.44 95 ALA A CA 1
ATOM 744 C C . ALA A 1 95 ? -21.182 8.726 18.263 1.00 74.44 95 ALA A C 1
ATOM 746 O O . ALA A 1 95 ? -21.324 7.511 18.117 1.00 74.44 95 ALA A O 1
ATOM 747 N N . VAL A 1 96 ? -20.041 9.345 17.943 1.00 83.12 96 VAL A N 1
ATOM 748 C CA . VAL A 1 96 ? -18.818 8.593 17.635 1.00 83.12 96 VAL A CA 1
ATOM 749 C C . VAL A 1 96 ? -18.343 7.940 18.927 1.00 83.12 96 VAL A C 1
ATOM 751 O O . VAL A 1 96 ? -17.978 8.625 19.885 1.00 83.12 96 VAL A O 1
ATOM 754 N N . LYS A 1 97 ? -18.333 6.612 18.955 1.00 87.19 97 LYS A N 1
ATOM 755 C CA . LYS A 1 97 ? -17.858 5.823 20.088 1.00 87.19 97 LYS A CA 1
ATOM 756 C C . LYS A 1 97 ? -16.522 5.191 19.751 1.00 87.19 97 LYS A C 1
ATOM 758 O O . LYS A 1 97 ? -16.251 4.838 18.608 1.00 87.19 97 LYS A O 1
ATOM 763 N N . THR A 1 98 ? -15.664 5.084 20.759 1.00 88.81 98 THR A N 1
ATOM 764 C CA . THR A 1 98 ? -14.350 4.455 20.623 1.00 88.81 98 THR A CA 1
ATOM 765 C C . THR A 1 98 ? -14.184 3.387 21.691 1.00 88.81 98 THR A C 1
ATOM 767 O O . THR A 1 98 ? -14.422 3.649 22.867 1.00 88.81 98 THR A O 1
ATOM 770 N N . LEU A 1 99 ? -13.760 2.196 21.274 1.00 89.94 99 LEU A N 1
ATOM 771 C CA . LEU A 1 99 ? -13.432 1.069 22.139 1.00 89.94 99 LEU A CA 1
ATOM 772 C C . LEU A 1 99 ? -11.957 0.710 21.977 1.00 89.94 99 LEU A C 1
ATOM 774 O O . LEU A 1 99 ? -11.435 0.673 20.863 1.00 89.94 99 LEU A O 1
ATOM 778 N N . SER A 1 100 ? -11.283 0.432 23.088 1.00 90.38 100 SER A N 1
ATOM 779 C CA . SER A 1 100 ? -9.917 -0.090 23.066 1.00 90.38 100 SER A CA 1
ATOM 780 C C . SER A 1 100 ? -9.975 -1.611 22.970 1.00 90.38 100 SER A C 1
ATOM 782 O O . SER A 1 100 ? -10.570 -2.255 23.831 1.00 90.38 100 SER A O 1
ATOM 784 N N . VAL A 1 101 ? -9.366 -2.187 21.935 1.00 89.12 101 VAL A N 1
ATOM 785 C CA . VAL A 1 101 ? -9.390 -3.630 21.663 1.00 89.12 101 VAL A CA 1
ATOM 786 C C . VAL A 1 101 ? -7.967 -4.178 21.721 1.00 89.12 101 VAL A C 1
ATOM 788 O O . VAL A 1 101 ? -7.071 -3.724 21.006 1.00 89.12 101 VAL A O 1
ATOM 791 N N . LYS A 1 102 ? -7.753 -5.168 22.584 1.00 87.94 102 LYS A N 1
ATOM 792 C CA . LYS A 1 102 ? -6.479 -5.870 22.758 1.00 87.94 102 LYS A CA 1
ATOM 793 C C . LYS A 1 102 ? -6.425 -7.117 21.874 1.00 87.94 102 LYS A C 1
ATOM 795 O O . LYS A 1 102 ? -7.443 -7.704 21.527 1.00 87.94 102 LYS A O 1
ATOM 800 N N . GLY A 1 103 ? -5.208 -7.524 21.512 1.00 84.00 103 GLY A N 1
ATOM 801 C CA . GLY A 1 103 ? -4.954 -8.738 20.723 1.00 84.00 103 GLY A CA 1
ATOM 802 C C . GLY A 1 103 ? -4.880 -8.526 19.206 1.00 84.00 103 GLY A C 1
ATOM 803 O O . GLY A 1 103 ? -4.465 -9.431 18.483 1.00 84.00 103 GLY A O 1
ATOM 804 N N . MET A 1 104 ? -5.191 -7.329 18.698 1.00 88.31 104 MET A N 1
ATOM 805 C CA . MET A 1 104 ? -4.950 -6.990 17.292 1.00 88.31 104 MET A CA 1
ATOM 806 C C . MET A 1 104 ? -3.450 -6.766 17.056 1.00 88.31 104 MET A C 1
ATOM 808 O O . MET A 1 104 ? -2.890 -5.761 17.478 1.00 88.31 104 MET A O 1
ATOM 812 N N . THR A 1 105 ? -2.787 -7.704 16.378 1.00 85.94 105 THR A N 1
ATOM 813 C CA . THR A 1 105 ? -1.337 -7.635 16.092 1.00 85.94 105 THR A CA 1
ATOM 814 C C . THR A 1 105 ? -1.014 -7.576 14.600 1.00 85.94 105 THR A C 1
ATOM 816 O O . THR A 1 105 ? 0.144 -7.438 14.210 1.00 85.94 105 THR A O 1
ATOM 819 N N . CYS A 1 106 ? -2.031 -7.688 13.743 1.00 88.88 106 CYS A N 1
ATOM 820 C CA . CYS A 1 106 ? -1.865 -7.861 12.309 1.00 88.88 106 CYS A CA 1
ATOM 821 C C . CYS A 1 106 ? -2.998 -7.201 11.506 1.00 88.88 106 CYS A C 1
ATOM 823 O O . CYS A 1 106 ? -4.103 -7.028 12.011 1.00 88.88 106 CYS A O 1
ATOM 825 N N . MET A 1 107 ? -2.753 -6.889 10.228 1.00 85.75 107 MET A N 1
ATOM 826 C CA . MET A 1 107 ? -3.773 -6.318 9.326 1.00 85.75 107 MET A CA 1
ATOM 827 C C . MET A 1 107 ? -4.997 -7.230 9.161 1.00 85.75 107 MET A C 1
ATOM 829 O O . MET A 1 107 ? -6.119 -6.756 9.045 1.00 85.75 107 MET A O 1
ATOM 833 N N . HIS A 1 108 ? -4.799 -8.551 9.166 1.00 86.12 108 HIS A N 1
ATOM 834 C CA . HIS A 1 108 ? -5.916 -9.494 9.097 1.00 86.12 108 HIS A CA 1
ATOM 835 C C . HIS A 1 108 ? -6.768 -9.449 10.374 1.00 86.12 108 HIS A C 1
ATOM 837 O O . HIS A 1 108 ? -7.987 -9.453 10.307 1.00 86.12 108 HIS A O 1
ATOM 843 N N . CYS A 1 109 ? -6.113 -9.305 11.526 1.00 88.12 109 CYS A N 1
ATOM 844 C CA . CYS A 1 109 ? -6.726 -9.176 12.838 1.00 88.12 109 CYS A CA 1
ATOM 845 C C . CYS A 1 109 ? -7.594 -7.906 12.906 1.00 88.12 109 CYS A C 1
ATOM 847 O O . CYS A 1 109 ? -8.736 -7.941 13.353 1.00 88.12 109 CYS A O 1
ATOM 849 N N . GLN A 1 110 ? -7.056 -6.796 12.393 1.00 90.00 110 GLN A N 1
ATOM 850 C CA . GLN A 1 110 ? -7.760 -5.524 12.245 1.00 90.00 110 GLN A CA 1
ATOM 851 C C . GLN A 1 110 ? -9.027 -5.670 11.391 1.00 90.00 110 GLN A C 1
ATOM 853 O O . GLN A 1 110 ? -10.091 -5.199 11.783 1.00 90.00 110 GLN A O 1
ATOM 858 N N . GLU A 1 111 ? -8.922 -6.325 10.233 1.00 90.00 111 GLU A N 1
ATOM 859 C CA . GLU A 1 111 ? -10.055 -6.488 9.320 1.00 90.00 111 GLU A CA 1
ATOM 860 C C . GLU A 1 111 ? -11.135 -7.405 9.908 1.00 90.00 111 GLU A C 1
ATOM 862 O O . GLU A 1 111 ? -12.317 -7.096 9.786 1.00 90.00 111 GLU A O 1
ATOM 867 N N . THR A 1 112 ? -10.753 -8.471 10.618 1.00 91.12 112 THR A N 1
ATOM 868 C CA . THR A 1 112 ? -11.700 -9.339 11.338 1.00 91.12 112 THR A CA 1
ATOM 869 C C . THR A 1 112 ? -12.514 -8.551 12.365 1.00 91.12 112 THR A C 1
ATOM 871 O O . THR A 1 112 ? -13.738 -8.679 12.407 1.00 91.12 112 THR A O 1
ATOM 874 N N . VAL A 1 113 ? -11.860 -7.696 13.160 1.00 91.12 113 VAL A N 1
ATOM 875 C CA . VAL A 1 113 ? -12.546 -6.829 14.134 1.00 91.12 113 VAL A CA 1
ATOM 876 C C . VAL A 1 113 ? -13.426 -5.799 13.425 1.00 91.12 113 VAL A C 1
ATOM 878 O O . VAL A 1 113 ? -14.578 -5.611 13.810 1.00 91.12 113 VAL A O 1
ATOM 881 N N . ARG A 1 114 ? -12.929 -5.172 12.351 1.00 92.75 114 ARG A N 1
ATOM 882 C CA . ARG A 1 114 ? -13.704 -4.210 11.554 1.00 92.75 114 ARG A CA 1
ATOM 883 C C . ARG A 1 114 ? -14.987 -4.839 11.016 1.00 92.75 114 ARG A C 1
ATOM 885 O O . ARG A 1 114 ? -16.043 -4.221 11.108 1.00 92.75 114 ARG A O 1
ATOM 892 N N . GLN A 1 115 ? -14.900 -6.051 10.471 1.00 91.25 115 GLN A N 1
ATOM 893 C CA . GLN A 1 115 ? -16.046 -6.778 9.925 1.00 91.25 115 GLN A CA 1
ATOM 894 C C . GLN A 1 115 ? -17.043 -7.172 11.009 1.00 91.25 115 GLN A C 1
ATOM 896 O O . GLN A 1 115 ? -18.235 -6.975 10.811 1.00 91.25 115 GLN A O 1
ATOM 901 N N . ALA A 1 116 ? -16.570 -7.666 12.155 1.00 90.56 116 ALA A N 1
ATOM 902 C CA . ALA A 1 116 ? -17.444 -8.014 13.273 1.00 90.56 116 ALA A CA 1
ATOM 903 C C . ALA A 1 116 ? -18.237 -6.801 13.779 1.00 90.56 116 ALA A C 1
ATOM 905 O O . ALA A 1 116 ? -19.445 -6.892 13.957 1.00 90.56 116 ALA A O 1
ATOM 906 N N . VAL A 1 117 ? -17.577 -5.649 13.932 1.00 90.31 117 VAL A N 1
ATOM 907 C CA . VAL A 1 117 ? -18.229 -4.408 14.379 1.00 90.31 117 VAL A CA 1
ATOM 908 C C . VAL A 1 117 ? -19.149 -3.830 13.297 1.00 90.31 117 VAL A C 1
ATOM 910 O O . VAL A 1 117 ? -20.227 -3.352 13.618 1.00 90.31 117 VAL A O 1
ATOM 913 N N . SER A 1 118 ? -18.771 -3.919 12.017 1.00 89.94 118 SER A N 1
ATOM 914 C CA . SER A 1 118 ? -19.610 -3.446 10.897 1.00 89.94 118 SER A CA 1
ATOM 915 C C . SER A 1 118 ? -20.827 -4.338 10.626 1.00 89.94 118 SER A C 1
ATOM 917 O O . SER A 1 118 ? -21.719 -3.929 9.895 1.00 89.94 118 SER A O 1
ATOM 919 N N . ALA A 1 119 ? -20.838 -5.571 11.142 1.00 88.81 119 ALA A N 1
ATOM 920 C CA . ALA A 1 119 ? -21.952 -6.504 10.992 1.00 88.81 119 ALA A CA 1
ATOM 921 C C . ALA A 1 119 ? -23.063 -6.280 12.029 1.00 88.81 119 ALA A C 1
ATOM 923 O O . ALA A 1 119 ? -24.122 -6.889 11.915 1.00 88.81 119 ALA A O 1
ATOM 924 N N . VAL A 1 120 ? -22.823 -5.441 13.042 1.00 87.75 120 VAL A N 1
ATOM 925 C CA . VAL A 1 120 ? -23.839 -5.075 14.030 1.00 87.75 120 VAL A CA 1
ATOM 926 C C . VAL A 1 120 ? -24.772 -4.032 13.419 1.00 87.75 120 VAL A C 1
ATOM 928 O O . VAL A 1 120 ? -24.323 -3.000 12.919 1.00 87.75 120 VAL A O 1
ATOM 931 N N . ASP A 1 121 ? -26.075 -4.296 13.477 1.00 83.75 121 ASP A N 1
ATOM 932 C CA . ASP A 1 121 ? -27.092 -3.402 12.930 1.00 83.75 121 ASP A CA 1
ATOM 933 C C . ASP A 1 121 ? -27.029 -2.010 13.579 1.00 83.75 121 ASP A C 1
ATOM 935 O O . ASP A 1 121 ? -26.965 -1.867 14.801 1.00 83.75 121 ASP A O 1
ATOM 939 N N . GLY A 1 122 ? -27.058 -0.969 12.745 1.00 82.44 122 GLY A N 1
ATOM 940 C CA . GLY A 1 122 ? -26.985 0.428 13.185 1.00 82.44 122 GLY A CA 1
ATOM 941 C C . GLY A 1 122 ? -25.567 0.949 13.434 1.00 82.44 122 GLY A C 1
ATOM 942 O O . GLY A 1 122 ? -25.416 2.076 13.908 1.00 82.44 122 GLY A O 1
ATOM 943 N N . VAL A 1 123 ? -24.529 0.158 13.137 1.00 85.88 123 VAL A N 1
ATOM 944 C CA . VAL A 1 123 ? -23.139 0.626 13.154 1.00 85.88 123 VAL A CA 1
ATOM 945 C C . VAL A 1 123 ? -22.737 1.182 11.792 1.00 85.88 123 VAL A C 1
ATOM 947 O O . VAL A 1 123 ? -22.797 0.495 10.776 1.00 85.88 123 VAL A O 1
ATOM 950 N N . ASP A 1 124 ? -22.214 2.404 11.801 1.00 84.50 124 ASP A N 1
ATOM 951 C CA . ASP A 1 124 ? -21.687 3.090 10.629 1.00 84.50 124 ASP A CA 1
ATOM 952 C C . ASP A 1 124 ? -20.235 3.538 10.834 1.00 84.50 124 ASP A C 1
ATOM 954 O O . ASP A 1 124 ? -19.747 3.697 11.953 1.00 84.50 124 ASP A O 1
ATOM 958 N N . ASN A 1 125 ? -19.522 3.787 9.731 1.00 84.06 125 ASN A N 1
ATOM 959 C CA . ASN A 1 125 ? -18.180 4.392 9.732 1.00 84.06 125 ASN A CA 1
ATOM 960 C C . ASN A 1 125 ? -17.171 3.733 10.703 1.00 84.06 125 ASN A C 1
ATOM 962 O O . ASN A 1 125 ? -16.517 4.410 11.497 1.00 84.06 125 ASN A O 1
ATOM 966 N N . VAL A 1 126 ? -17.011 2.407 10.618 1.00 88.88 126 VAL A N 1
ATOM 967 C CA . VAL A 1 126 ? -16.035 1.668 11.435 1.00 88.88 126 VAL A CA 1
ATOM 968 C C . VAL A 1 126 ? -14.607 1.917 10.950 1.00 88.88 126 VAL A C 1
ATOM 970 O O . VAL A 1 126 ? -14.223 1.524 9.845 1.00 88.88 126 VAL A O 1
ATOM 973 N N . ASN A 1 127 ? -13.797 2.507 11.820 1.00 88.75 127 ASN A N 1
ATOM 974 C CA . ASN A 1 127 ? -12.370 2.717 11.644 1.00 88.75 127 ASN A CA 1
ATOM 975 C C . ASN A 1 127 ? -11.592 1.975 12.737 1.00 88.75 127 ASN A C 1
ATOM 977 O O . ASN A 1 127 ? -11.925 2.067 13.915 1.00 88.75 127 ASN A O 1
ATOM 981 N N . VAL A 1 128 ? -10.529 1.269 12.363 1.00 88.50 128 VAL A N 1
ATOM 982 C CA . VAL A 1 128 ? -9.684 0.538 13.315 1.00 88.50 128 VAL A CA 1
ATOM 983 C C . VAL A 1 128 ? -8.263 1.069 13.228 1.00 88.50 128 VAL A C 1
ATOM 985 O O . VAL A 1 128 ? -7.658 1.043 12.160 1.00 88.50 128 VAL A O 1
ATOM 988 N N . ASP A 1 129 ? -7.710 1.502 14.352 1.00 88.12 129 ASP A N 1
ATOM 989 C CA . ASP A 1 129 ? -6.310 1.877 14.502 1.00 88.12 129 ASP A CA 1
ATOM 990 C C . ASP A 1 129 ? -5.527 0.721 15.141 1.00 88.12 129 ASP A C 1
ATOM 992 O O . ASP A 1 129 ? -5.624 0.467 16.344 1.00 88.12 129 ASP A O 1
ATOM 996 N N . LEU A 1 130 ? -4.729 0.026 14.325 1.00 86.12 130 LEU A N 1
ATOM 997 C CA . LEU A 1 130 ? -3.868 -1.070 14.774 1.00 86.12 130 LEU A CA 1
ATOM 998 C C . LEU A 1 130 ? -2.692 -0.579 15.637 1.00 86.12 130 LEU A C 1
ATOM 1000 O O . LEU A 1 130 ? -2.243 -1.309 16.515 1.00 86.12 130 LEU A O 1
ATOM 1004 N N . SER A 1 131 ? -2.198 0.642 15.408 1.00 82.62 131 SER A N 1
ATOM 1005 C CA . SER A 1 131 ? -1.069 1.192 16.176 1.00 82.62 131 SER A CA 1
ATOM 1006 C C . SER A 1 131 ? -1.517 1.616 17.572 1.00 82.62 131 SER A C 1
ATOM 1008 O O . SER A 1 131 ? -0.799 1.400 18.547 1.00 82.62 131 SER A O 1
ATOM 1010 N N . GLY A 1 132 ? -2.709 2.212 17.661 1.00 81.25 132 GLY A N 1
ATOM 1011 C CA . GLY A 1 132 ? -3.326 2.647 18.912 1.00 81.25 132 GLY A CA 1
ATOM 1012 C C . GLY A 1 132 ? -4.150 1.576 19.630 1.00 81.25 132 GLY A C 1
ATOM 1013 O O . GLY A 1 132 ? -4.508 1.789 20.786 1.00 81.25 132 GLY A O 1
ATOM 1014 N N . GLY A 1 133 ? -4.466 0.454 18.973 1.00 87.00 133 GLY A N 1
ATOM 1015 C CA . GLY A 1 133 ? -5.328 -0.599 19.521 1.00 87.00 133 GLY A CA 1
ATOM 1016 C C . GLY A 1 133 ? -6.770 -0.134 19.746 1.00 87.00 133 GLY A C 1
ATOM 1017 O O . GLY A 1 133 ? -7.396 -0.516 20.734 1.00 87.00 133 GLY A O 1
ATOM 1018 N N . LYS A 1 134 ? -7.288 0.742 18.879 1.00 89.19 134 LYS A N 1
ATOM 1019 C CA . LYS A 1 134 ? -8.597 1.392 19.052 1.00 89.19 134 LYS A CA 1
ATOM 1020 C C . LYS A 1 134 ? -9.515 1.123 17.872 1.00 89.19 134 LYS A C 1
ATOM 1022 O O . LYS A 1 134 ? -9.069 1.066 16.731 1.00 89.19 134 LYS A O 1
ATOM 1027 N N . VAL A 1 135 ? -10.804 1.010 18.152 1.00 90.69 135 VAL A N 1
ATOM 1028 C CA . VAL A 1 135 ? -11.870 0.893 17.158 1.00 90.69 135 VAL A CA 1
ATOM 1029 C C . VAL A 1 135 ? -12.834 2.049 17.374 1.00 90.69 135 VAL A C 1
ATOM 1031 O O . VAL A 1 135 ? -13.392 2.187 18.459 1.00 90.69 135 VAL A O 1
ATOM 1034 N N . SER A 1 136 ? -13.013 2.880 16.355 1.00 90.12 136 SER A N 1
ATOM 1035 C CA . SER A 1 136 ? -13.929 4.019 16.344 1.00 90.12 136 SER A CA 1
ATOM 1036 C C . SER A 1 136 ? -15.075 3.733 15.388 1.00 90.12 136 SER A C 1
ATOM 1038 O O . SER A 1 136 ? -14.841 3.256 14.281 1.00 90.12 136 SER A O 1
ATOM 1040 N N . PHE A 1 137 ? -16.302 4.021 15.793 1.00 90.06 137 PHE A N 1
ATOM 1041 C CA . PHE A 1 137 ? -17.487 3.777 14.977 1.00 90.06 137 PHE A CA 1
ATOM 1042 C C . PHE A 1 137 ? -18.608 4.739 15.362 1.00 90.06 137 PHE A C 1
ATOM 1044 O O . PHE A 1 137 ? -18.612 5.317 16.452 1.00 90.06 137 PHE A O 1
ATOM 1051 N N . ILE A 1 138 ? -19.552 4.918 14.453 1.00 87.00 138 ILE A N 1
ATOM 1052 C CA . ILE A 1 138 ? -20.784 5.663 14.673 1.00 87.00 138 ILE A CA 1
ATOM 1053 C C . ILE A 1 138 ? -21.869 4.659 15.033 1.00 87.00 138 ILE A C 1
ATOM 1055 O O . ILE A 1 138 ? -22.004 3.635 14.369 1.00 87.00 138 ILE A O 1
ATOM 1059 N N . TYR A 1 139 ? -22.607 4.926 16.105 1.00 85.88 139 TYR A N 1
ATOM 1060 C CA . TYR A 1 139 ? -23.671 4.036 16.543 1.00 85.88 139 TYR A CA 1
ATOM 1061 C C . TYR A 1 139 ? -24.772 4.816 17.256 1.00 85.88 139 TYR A C 1
ATOM 1063 O O . TYR A 1 139 ? -24.493 5.605 18.165 1.00 85.88 139 TYR A O 1
ATOM 1071 N N . ASP A 1 140 ? -26.010 4.575 16.835 1.00 78.44 140 ASP A N 1
ATOM 1072 C CA . ASP A 1 140 ? -27.191 5.326 17.277 1.00 78.44 140 ASP A CA 1
ATOM 1073 C C . ASP A 1 140 ? -27.637 4.970 18.702 1.00 78.44 140 ASP A C 1
ATOM 1075 O O . ASP A 1 140 ? -28.234 5.788 19.401 1.00 78.44 140 ASP A O 1
ATOM 1079 N N . SER A 1 141 ? -27.343 3.753 19.169 1.00 77.94 141 SER A N 1
ATOM 1080 C CA . SER A 1 141 ? -27.773 3.287 20.491 1.00 77.94 141 SER A CA 1
ATOM 1081 C C . SER A 1 141 ? -26.709 3.534 21.560 1.00 77.94 141 SER A C 1
ATOM 1083 O O . SER A 1 141 ? -25.507 3.454 21.314 1.00 77.94 141 SER A O 1
ATOM 1085 N N . ASN A 1 142 ? -27.123 3.801 22.802 1.00 74.88 142 ASN A N 1
ATOM 1086 C CA . ASN A 1 142 ? -26.201 3.867 23.940 1.00 74.88 142 ASN A CA 1
ATOM 1087 C C . ASN A 1 142 ? -25.680 2.488 24.372 1.00 74.88 142 ASN A C 1
ATOM 1089 O O . ASN A 1 142 ? -24.601 2.415 24.964 1.00 74.88 142 ASN A O 1
ATOM 1093 N N . ASP A 1 143 ? -26.378 1.418 23.998 1.00 81.94 143 ASP A N 1
ATOM 1094 C CA . ASP A 1 143 ? -26.062 0.053 24.397 1.00 81.94 143 ASP A CA 1
ATOM 1095 C C . ASP A 1 143 ? -24.978 -0.583 23.517 1.00 81.94 143 ASP A C 1
ATOM 1097 O O . ASP A 1 143 ? -25.208 -0.969 22.373 1.00 81.94 143 ASP A O 1
ATOM 1101 N N . LEU A 1 144 ? -23.776 -0.705 24.075 1.00 84.75 144 LEU A N 1
ATOM 1102 C CA . LEU A 1 144 ? -22.621 -1.300 23.407 1.00 84.75 144 LEU A CA 1
ATOM 1103 C C . LEU A 1 144 ? -22.551 -2.826 23.536 1.00 84.75 144 LEU A C 1
ATOM 1105 O O . LEU A 1 144 ? -21.592 -3.406 23.031 1.00 84.75 144 LEU A O 1
ATOM 1109 N N . THR A 1 145 ? -23.508 -3.477 24.201 1.00 85.94 145 THR A N 1
ATOM 1110 C CA . THR A 1 145 ? -23.437 -4.910 24.538 1.00 85.94 145 THR A CA 1
ATOM 1111 C C . THR A 1 145 ? -23.227 -5.775 23.298 1.00 85.94 145 THR A C 1
ATOM 1113 O O . THR A 1 145 ? -22.249 -6.515 23.242 1.00 85.94 145 THR A O 1
ATOM 1116 N N . HIS A 1 146 ? -24.026 -5.574 22.246 1.00 87.25 146 HIS A N 1
ATOM 1117 C CA . HIS A 1 146 ? -23.897 -6.324 20.991 1.00 87.25 146 HIS A CA 1
ATOM 1118 C C . HIS A 1 146 ? -22.552 -6.112 20.283 1.00 87.25 146 HIS A C 1
ATOM 1120 O O . HIS A 1 146 ? -21.986 -7.041 19.713 1.00 87.25 146 HIS A O 1
ATOM 1126 N N . ILE A 1 147 ? -21.996 -4.899 20.354 1.00 88.88 147 ILE A N 1
ATOM 1127 C CA . ILE A 1 147 ? -20.687 -4.593 19.764 1.00 88.88 147 ILE A CA 1
ATOM 1128 C C . ILE A 1 147 ? -19.575 -5.264 20.571 1.00 88.88 147 ILE A C 1
ATOM 1130 O O . ILE A 1 147 ? -18.634 -5.811 19.994 1.00 88.88 147 ILE A O 1
ATOM 1134 N N . LYS A 1 148 ? -19.685 -5.252 21.905 1.00 89.44 148 LYS A N 1
ATOM 1135 C CA . LYS A 1 148 ? -18.728 -5.935 22.775 1.00 89.44 148 LYS A CA 1
ATOM 1136 C C . LYS A 1 148 ? -18.756 -7.447 22.542 1.00 89.44 148 LYS A C 1
ATOM 1138 O O . LYS A 1 148 ? -17.698 -8.050 22.389 1.00 89.44 148 LYS A O 1
ATOM 1143 N N . GLU A 1 149 ? -19.946 -8.036 22.457 1.00 89.94 149 GLU A N 1
ATOM 1144 C CA . GLU A 1 149 ? -20.146 -9.457 22.156 1.00 89.94 149 GLU A CA 1
ATOM 1145 C C . GLU A 1 149 ? -19.562 -9.844 20.797 1.00 89.94 149 GLU A C 1
ATOM 1147 O O . GLU A 1 149 ? -18.804 -10.807 20.726 1.00 89.94 149 GLU A O 1
ATOM 1152 N N . ALA A 1 150 ? -19.813 -9.059 19.744 1.00 90.00 150 ALA A N 1
ATOM 1153 C CA . ALA A 1 150 ? -19.264 -9.323 18.414 1.00 90.00 150 ALA A CA 1
ATOM 1154 C C . ALA A 1 150 ? -17.723 -9.341 18.404 1.00 90.00 150 ALA A C 1
ATOM 1156 O O . ALA A 1 150 ? -17.108 -10.148 17.706 1.00 90.00 150 ALA A O 1
ATOM 1157 N N . ILE A 1 151 ? -17.079 -8.471 19.192 1.00 89.94 151 ILE A N 1
ATOM 1158 C CA . ILE A 1 151 ? -15.615 -8.439 19.343 1.00 89.94 151 ILE A CA 1
ATOM 1159 C C . ILE A 1 151 ? -15.120 -9.654 20.149 1.00 89.94 151 ILE A C 1
ATOM 1161 O O . ILE A 1 151 ? -14.131 -10.285 19.761 1.00 89.94 151 ILE A O 1
ATOM 1165 N N . LEU A 1 152 ? -15.821 -10.012 21.230 1.00 89.50 152 LEU A N 1
ATOM 1166 C CA . LEU A 1 152 ? -15.499 -11.163 22.082 1.00 89.50 152 LEU A CA 1
ATOM 1167 C C . LEU A 1 152 ? -15.659 -12.499 21.344 1.00 89.50 152 LEU A C 1
ATOM 1169 O O . LEU A 1 152 ? -14.813 -13.378 21.492 1.00 89.50 152 LEU A O 1
ATOM 1173 N N . GLU A 1 153 ? -16.683 -12.645 20.501 1.00 89.06 153 GLU A N 1
ATOM 1174 C CA . GLU A 1 153 ? -16.916 -13.842 19.681 1.00 89.06 153 GLU A CA 1
ATOM 1175 C C . GLU A 1 153 ? -15.765 -14.088 18.693 1.00 89.06 153 GLU A C 1
ATOM 1177 O O . GLU A 1 153 ? -15.425 -15.229 18.376 1.00 89.06 153 GLU A O 1
ATOM 1182 N N . LYS A 1 154 ? -15.101 -13.018 18.237 1.00 88.31 154 LYS A N 1
ATOM 1183 C CA . LYS A 1 154 ? -13.882 -13.117 17.419 1.00 88.31 154 LYS A CA 1
ATOM 1184 C C . LYS A 1 154 ? -12.609 -13.378 18.230 1.00 88.31 154 LYS A C 1
ATOM 1186 O O . LYS A 1 154 ? -11.540 -13.492 17.634 1.00 88.31 154 LYS A O 1
ATOM 1191 N N . GLY A 1 155 ? -12.714 -13.509 19.552 1.00 86.69 155 GLY A N 1
ATOM 1192 C CA . GLY A 1 155 ? -11.602 -13.828 20.446 1.00 86.69 155 GLY A CA 1
ATOM 1193 C C . GLY A 1 155 ? -10.745 -12.624 20.837 1.00 86.69 155 GLY A C 1
ATOM 1194 O O . GLY A 1 155 ? -9.574 -12.804 21.169 1.00 86.69 155 GLY A O 1
ATOM 1195 N N . TYR A 1 156 ? -11.293 -11.407 20.777 1.00 88.81 156 TYR A N 1
ATOM 1196 C CA . TYR A 1 156 ? -10.583 -10.190 21.174 1.00 88.81 156 TYR A CA 1
ATOM 1197 C C . TYR A 1 156 ? -11.103 -9.636 22.498 1.00 88.81 156 TYR A C 1
ATOM 1199 O O . TYR A 1 156 ? -12.293 -9.686 22.794 1.00 88.81 156 TYR A O 1
ATOM 1207 N N . GLU A 1 157 ? -10.197 -9.059 23.281 1.00 87.12 157 GLU A N 1
ATOM 1208 C CA . GLU A 1 157 ? -10.519 -8.458 24.574 1.00 87.12 157 GLU A CA 1
ATOM 1209 C C . GLU A 1 157 ? -10.748 -6.955 24.440 1.00 87.12 157 GLU A C 1
ATOM 1211 O O . GLU A 1 157 ? -10.068 -6.270 23.673 1.00 87.12 157 GLU A O 1
ATOM 1216 N N . ILE A 1 158 ? -11.659 -6.417 25.246 1.00 88.06 158 ILE A N 1
ATOM 1217 C CA . ILE A 1 158 ? -11.947 -4.983 25.294 1.00 88.06 158 ILE A CA 1
ATOM 1218 C C . ILE A 1 158 ? -11.326 -4.420 26.565 1.00 88.06 158 ILE A C 1
ATOM 1220 O O . ILE A 1 158 ? -11.605 -4.887 27.667 1.00 88.06 158 ILE A O 1
ATOM 1224 N N . ALA A 1 159 ? -10.460 -3.423 26.415 1.00 81.19 159 ALA A N 1
ATOM 1225 C CA . ALA A 1 159 ? -9.897 -2.707 27.546 1.00 81.19 159 ALA A CA 1
ATOM 1226 C C . ALA A 1 159 ? -10.887 -1.621 27.982 1.00 81.19 159 ALA A C 1
ATOM 1228 O O . ALA A 1 159 ? -11.018 -0.596 27.312 1.00 81.19 159 ALA A O 1
ATOM 1229 N N . GLU A 1 160 ? -11.597 -1.864 29.084 1.00 66.50 160 GLU A N 1
ATOM 1230 C CA . GLU A 1 160 ? -12.354 -0.816 29.767 1.00 66.50 160 GLU A CA 1
ATOM 1231 C C . GLU A 1 160 ? -11.370 0.110 30.480 1.00 66.50 160 GLU A C 1
ATOM 1233 O O . GLU A 1 160 ? -10.478 -0.357 31.192 1.00 66.50 160 GLU A O 1
ATOM 1238 N N . ASN A 1 161 ? -11.488 1.411 30.235 1.00 46.47 161 ASN A N 1
ATOM 1239 C CA . ASN A 1 161 ? -10.701 2.434 30.907 1.00 46.47 161 ASN A CA 1
ATOM 1240 C C . ASN A 1 161 ? -11.594 3.621 31.234 1.00 46.47 161 ASN A C 1
ATOM 1242 O O . ASN A 1 161 ? -12.390 3.994 30.341 1.00 46.47 161 ASN A O 1
#

Foldseek 3Di:
DVPVVVVVCCVPVHPVSVCVVVVVVVVVVVVVVVVVVVVCVVVVVPPVPPPPVPPDPPVVVVVVVVVVVVVVCCVVVVVVVVVVVVDDDDDPQWDWDKWQKPDLPDPVSQVQLQVLQVPDPQWADWDADSVRSMIIIIHRDPDCPSSCVSSVVSVIDIDDD

Sequence (161 aa):
TNTVTITTVYKTLGKRALAIYLGSIITISLALGYVLNILALNFHIEMLHHHQHELLPEWLKLLGSVLLLIMFALHYGRNIKNKLTSGGELNSMTAVKTLSVKGMTCMHCQETVRQAVSAVDGVDNVNVDLSGGKVSFIYDSNDLTHIKEAILEKGYEIAEN

Radius of gyration: 26.95 Å; chains: 1; bounding box: 58×34×68 Å

Secondary structure (DSSP, 8-state):
-HHHHHHHHHHHHHHHHHHHHHHHHHHHHHHHHHHHHHHHHHTT----------SS-HHHHHHHHHHHHHHHHHHHHHHHHHHHTTS----TT-EEEEEEEE---SHHHHHHHHHHHHTSTTEEEEEEETTTTEEEEEES-S--HHHHHHHHHTT-EEE--

pLDDT: mean 80.62, std 14.37, range [38.31, 97.5]